Protein AF-A0A2D5VCY2-F1 (afdb_monomer_lite)

Sequence (102 aa):
MIKRTGRRIDVVTGRHQDPGFYDQIRDRIATVNIMRQLRRSRLGIFGSTYPGMLDLNVDRTMLEATLGIAFEDIELDELEQEYWQLHDDQVRATRNSFLPGM

Structure (mmCIF, N/CA/C/O backbone):
data_AF-A0A2D5VCY2-F1
#
_entry.id   AF-A0A2D5VCY2-F1
#
loop_
_atom_site.group_PDB
_atom_site.id
_atom_site.type_symbol
_atom_site.label_atom_id
_atom_site.label_alt_id
_atom_site.label_comp_id
_atom_site.label_asym_id
_atom_site.label_entity_id
_atom_site.label_seq_id
_atom_site.pdbx_PDB_ins_code
_atom_site.Cartn_x
_atom_site.Cartn_y
_atom_site.Cartn_z
_atom_site.occupancy
_atom_site.B_iso_or_equiv
_atom_site.auth_seq_id
_atom_site.auth_comp_id
_atom_site.auth_asym_id
_atom_site.auth_atom_id
_atom_site.pdbx_PDB_model_num
ATOM 1 N N . MET A 1 1 ? -2.877 -14.868 -33.812 1.00 62.59 1 MET A N 1
ATOM 2 C CA . MET A 1 1 ? -3.651 -15.745 -32.900 1.00 62.59 1 MET A CA 1
ATOM 3 C C . MET A 1 1 ? -3.644 -15.251 -31.446 1.00 62.59 1 MET A C 1
ATOM 5 O O . MET A 1 1 ? -4.705 -15.212 -30.844 1.00 62.59 1 MET A O 1
ATOM 9 N N . ILE A 1 2 ? -2.509 -14.785 -30.906 1.00 72.06 2 ILE A N 1
ATOM 10 C CA . ILE A 1 2 ? -2.386 -14.319 -29.508 1.00 72.06 2 ILE A CA 1
ATOM 11 C C . ILE A 1 2 ? -3.123 -12.994 -29.201 1.00 72.06 2 ILE A C 1
ATOM 13 O O . ILE A 1 2 ? -3.755 -12.895 -28.160 1.00 72.06 2 ILE A O 1
ATOM 17 N N . LYS A 1 3 ? -3.156 -12.008 -30.115 1.00 73.56 3 LYS A N 1
ATOM 18 C CA . LYS A 1 3 ? -3.895 -10.737 -29.904 1.00 73.56 3 LYS A CA 1
ATOM 19 C C . LYS A 1 3 ? -5.431 -10.882 -29.852 1.00 73.56 3 LYS A C 1
ATOM 21 O O . LYS A 1 3 ? -6.117 -9.937 -29.494 1.00 73.56 3 LYS A O 1
ATOM 26 N N . ARG A 1 4 ? -5.979 -12.051 -30.213 1.00 80.62 4 ARG A N 1
ATOM 27 C CA . ARG A 1 4 ? -7.432 -12.306 -30.302 1.00 80.62 4 ARG A CA 1
ATOM 28 C C . ARG A 1 4 ? -8.039 -12.833 -28.994 1.00 80.62 4 ARG A C 1
ATOM 30 O O . ARG A 1 4 ? -9.250 -12.944 -28.890 1.00 80.62 4 ARG A O 1
ATOM 37 N N . THR A 1 5 ? -7.223 -13.176 -27.998 1.00 85.00 5 THR A N 1
ATOM 38 C CA . THR A 1 5 ? -7.692 -13.780 -26.736 1.00 85.00 5 THR A CA 1
ATOM 39 C C . THR A 1 5 ? -8.198 -12.765 -25.708 1.00 85.00 5 THR A C 1
ATOM 41 O O . THR A 1 5 ? -8.575 -13.169 -24.614 1.00 85.00 5 THR A O 1
ATOM 44 N N . GLY A 1 6 ? -8.178 -11.460 -26.014 1.00 83.50 6 GLY A N 1
ATOM 45 C CA . GLY A 1 6 ? -8.608 -10.404 -25.087 1.00 83.50 6 GLY A CA 1
ATOM 46 C C . GLY A 1 6 ? -7.702 -10.230 -23.862 1.00 83.50 6 GLY A C 1
ATOM 47 O O . GLY A 1 6 ? -8.022 -9.465 -22.959 1.00 83.50 6 GLY A O 1
ATOM 48 N N . ARG A 1 7 ? -6.562 -10.930 -23.808 1.00 86.38 7 ARG A N 1
ATOM 49 C CA . ARG A 1 7 ? -5.589 -10.785 -22.724 1.00 86.38 7 ARG A CA 1
ATOM 50 C C . ARG A 1 7 ? -4.716 -9.562 -22.965 1.00 86.38 7 ARG A C 1
ATOM 52 O O . ARG A 1 7 ? -4.293 -9.304 -24.092 1.00 86.38 7 ARG A O 1
ATOM 59 N N . ARG A 1 8 ? -4.402 -8.845 -21.887 1.00 83.56 8 ARG A N 1
ATOM 60 C CA . ARG A 1 8 ? -3.411 -7.768 -21.910 1.00 83.56 8 ARG A CA 1
ATOM 61 C C . ARG A 1 8 ? -2.025 -8.378 -22.102 1.00 83.56 8 ARG A C 1
ATOM 63 O O . ARG A 1 8 ? -1.658 -9.307 -21.385 1.00 83.56 8 ARG A O 1
ATOM 70 N N . ILE A 1 9 ? -1.295 -7.890 -23.099 1.00 87.62 9 ILE A N 1
ATOM 71 C CA . ILE A 1 9 ? 0.027 -8.395 -23.469 1.00 87.62 9 ILE A CA 1
ATOM 72 C C . ILE A 1 9 ? 0.939 -7.205 -23.673 1.00 87.62 9 ILE A C 1
ATOM 74 O O . ILE A 1 9 ? 0.622 -6.306 -24.451 1.00 87.62 9 ILE A O 1
ATOM 78 N N . ASP A 1 10 ? 2.083 -7.257 -23.010 1.00 88.94 10 ASP A N 1
ATOM 79 C CA . ASP A 1 10 ? 3.125 -6.257 -23.127 1.00 88.94 10 ASP A CA 1
ATOM 80 C C . ASP A 1 10 ? 4.262 -6.818 -23.975 1.00 88.94 10 ASP A C 1
ATOM 82 O O . ASP A 1 10 ? 4.758 -7.915 -23.717 1.00 88.94 10 ASP A O 1
ATOM 86 N N . VAL A 1 11 ? 4.641 -6.084 -25.020 1.00 89.56 11 VAL A N 1
ATOM 87 C CA . VAL A 1 11 ? 5.701 -6.476 -25.953 1.00 89.56 11 VAL A CA 1
ATOM 88 C C . VAL A 1 11 ? 6.869 -5.520 -25.771 1.00 89.56 11 VAL A C 1
ATOM 90 O O . VAL A 1 11 ? 6.695 -4.311 -25.898 1.00 89.56 11 VAL A O 1
ATOM 93 N N . VAL A 1 12 ? 8.050 -6.072 -25.498 1.00 89.62 12 VAL A N 1
ATOM 94 C CA . VAL A 1 12 ? 9.309 -5.327 -25.400 1.00 89.62 12 VAL A CA 1
ATOM 95 C C . VAL A 1 12 ? 10.193 -5.743 -26.572 1.00 89.62 12 VAL A C 1
ATOM 97 O O . VAL A 1 12 ? 10.370 -6.935 -26.825 1.00 89.62 12 VAL A O 1
ATOM 100 N N . THR A 1 13 ? 10.737 -4.773 -27.301 1.00 90.94 13 THR A N 1
ATOM 101 C CA . THR A 1 13 ? 11.623 -5.002 -28.452 1.00 90.94 13 THR A CA 1
ATOM 102 C C . THR A 1 13 ? 12.930 -4.251 -28.255 1.00 90.94 13 THR A C 1
ATOM 104 O O . THR A 1 13 ? 12.909 -3.071 -27.919 1.00 90.94 13 THR A O 1
ATOM 107 N N . GLY A 1 14 ? 14.060 -4.902 -28.511 1.00 90.81 14 GLY A N 1
ATOM 108 C CA . GLY A 1 14 ? 15.381 -4.290 -28.405 1.00 90.81 14 GLY A CA 1
ATOM 109 C C . GLY A 1 14 ? 16.474 -5.242 -28.873 1.00 90.81 14 GLY A C 1
ATOM 110 O O . GLY A 1 14 ? 16.203 -6.389 -29.235 1.00 90.81 14 GLY A O 1
ATOM 111 N N . ARG A 1 15 ? 17.718 -4.760 -28.900 1.00 90.62 15 ARG A N 1
ATOM 112 C CA . ARG A 1 15 ? 18.881 -5.593 -29.230 1.00 90.62 15 ARG A CA 1
ATOM 113 C C . ARG A 1 15 ? 19.354 -6.314 -27.974 1.00 90.62 15 ARG A C 1
ATOM 115 O O . ARG A 1 15 ? 19.452 -5.703 -26.922 1.00 90.62 15 ARG A O 1
ATOM 122 N N . HIS A 1 16 ? 19.717 -7.588 -28.094 1.00 87.38 16 HIS A N 1
ATOM 123 C CA . HIS A 1 16 ? 20.188 -8.392 -26.959 1.00 87.38 16 HIS A CA 1
ATOM 124 C C . HIS A 1 16 ? 21.406 -7.785 -26.233 1.00 87.38 16 HIS A C 1
ATOM 126 O O . HIS A 1 16 ? 21.546 -7.940 -25.028 1.00 87.38 16 HIS A O 1
ATOM 132 N N . GLN A 1 17 ? 22.271 -7.076 -26.959 1.00 91.00 17 GLN A N 1
ATOM 133 C CA . GLN A 1 17 ? 23.466 -6.434 -26.402 1.00 91.00 17 GLN A CA 1
ATOM 134 C C . GLN A 1 17 ? 23.184 -5.073 -25.753 1.00 91.00 17 GLN A C 1
ATOM 136 O O . GLN A 1 17 ? 24.091 -4.491 -25.170 1.00 91.00 17 GLN A O 1
ATOM 141 N N . ASP A 1 18 ? 21.966 -4.545 -25.889 1.00 91.06 18 ASP A N 1
ATOM 142 C CA . ASP A 1 18 ? 21.570 -3.281 -25.280 1.00 91.06 18 ASP A CA 1
ATOM 143 C C . ASP A 1 18 ? 21.228 -3.514 -23.798 1.00 91.06 18 ASP A C 1
ATOM 145 O O . ASP A 1 18 ? 20.254 -4.215 -23.504 1.00 91.06 18 ASP A O 1
ATOM 149 N N . PRO A 1 19 ? 21.987 -2.941 -22.846 1.00 83.38 19 PRO A N 1
ATOM 150 C CA . PRO A 1 19 ? 21.689 -3.086 -21.425 1.00 83.38 19 PRO A CA 1
ATOM 151 C C . PRO A 1 19 ? 20.272 -2.610 -21.067 1.00 83.38 19 PRO A C 1
ATOM 153 O O . PRO A 1 19 ? 19.594 -3.259 -20.266 1.00 83.38 19 PRO A O 1
ATOM 156 N N . GLY A 1 20 ? 19.781 -1.556 -21.734 1.00 89.56 20 GLY A N 1
ATOM 157 C CA . GLY A 1 20 ? 18.464 -0.967 -21.479 1.00 89.56 20 GLY A CA 1
ATOM 158 C C . GLY A 1 20 ? 17.292 -1.841 -21.935 1.00 89.56 20 GLY A C 1
ATOM 159 O O . GLY A 1 20 ? 16.155 -1.640 -21.502 1.00 89.56 20 GLY A O 1
ATOM 160 N N . PHE A 1 21 ? 17.537 -2.850 -22.779 1.00 92.25 21 PHE A N 1
ATOM 161 C CA . PHE A 1 21 ? 16.518 -3.839 -23.136 1.00 92.25 21 PHE A CA 1
ATOM 162 C C . PHE A 1 21 ? 16.137 -4.708 -21.930 1.00 92.25 21 PHE A C 1
ATOM 164 O O . PHE A 1 21 ? 14.959 -4.983 -21.697 1.00 92.25 21 PHE A O 1
ATOM 171 N N . TYR A 1 22 ? 17.127 -5.112 -21.132 1.00 92.38 22 TYR A N 1
ATOM 172 C CA . TYR A 1 22 ? 16.891 -5.941 -19.955 1.00 92.38 22 TYR A CA 1
ATOM 173 C C . TYR A 1 22 ? 16.269 -5.169 -18.792 1.00 92.38 22 TYR A C 1
ATOM 175 O O . TYR A 1 22 ? 15.504 -5.762 -18.031 1.00 92.38 22 TYR A O 1
ATOM 183 N N . ASP A 1 23 ? 16.541 -3.868 -18.675 1.00 93.81 23 ASP A N 1
ATOM 184 C CA . ASP A 1 23 ? 15.876 -3.000 -17.697 1.00 93.81 23 ASP A CA 1
ATOM 185 C C . ASP A 1 23 ? 14.365 -2.939 -17.938 1.00 93.81 23 ASP A C 1
ATOM 187 O O . ASP A 1 23 ? 13.586 -3.219 -17.033 1.00 93.81 23 ASP A O 1
ATOM 191 N N . GLN A 1 24 ? 13.935 -2.737 -19.187 1.00 92.50 24 GLN A N 1
ATOM 192 C CA . GLN A 1 24 ? 12.507 -2.723 -19.537 1.00 92.50 24 GLN A CA 1
ATOM 193 C C . GLN A 1 24 ? 11.792 -4.034 -19.178 1.00 92.50 24 GLN A C 1
ATOM 195 O O . GLN A 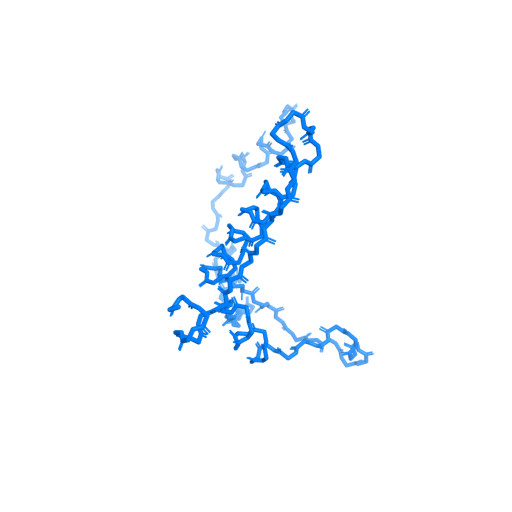1 24 ? 10.643 -4.029 -18.727 1.00 92.50 24 GLN A O 1
ATOM 200 N N . ILE A 1 25 ? 12.464 -5.175 -19.369 1.00 93.00 25 ILE A N 1
ATOM 201 C CA . ILE A 1 25 ? 11.929 -6.484 -18.974 1.00 93.00 25 ILE A CA 1
ATOM 202 C C . ILE A 1 25 ? 11.811 -6.569 -17.449 1.00 93.00 25 ILE A C 1
ATOM 204 O O . ILE A 1 25 ? 10.762 -6.982 -16.944 1.00 93.00 25 ILE A O 1
ATOM 208 N N . ARG A 1 26 ? 12.859 -6.173 -16.714 1.00 94.38 26 ARG A N 1
ATOM 209 C CA . ARG A 1 26 ? 12.860 -6.161 -15.244 1.00 94.38 26 ARG A CA 1
ATOM 210 C C . ARG A 1 26 ? 11.729 -5.302 -14.691 1.00 94.38 26 ARG A C 1
ATOM 212 O O . ARG A 1 26 ? 10.993 -5.782 -13.832 1.00 94.38 26 ARG A O 1
ATOM 219 N N . ASP A 1 27 ? 11.528 -4.107 -15.232 1.00 94.81 27 ASP A N 1
ATOM 220 C CA . ASP A 1 27 ? 10.476 -3.187 -14.793 1.00 94.81 27 ASP A CA 1
ATOM 221 C C . ASP A 1 27 ? 9.077 -3.778 -15.000 1.00 94.81 27 ASP A C 1
ATOM 223 O O . ASP A 1 27 ? 8.196 -3.670 -14.136 1.00 94.81 27 ASP A O 1
ATOM 227 N N . ARG A 1 28 ? 8.858 -4.478 -16.122 1.00 93.75 28 ARG A N 1
ATOM 228 C CA . ARG A 1 28 ? 7.574 -5.141 -16.383 1.00 93.75 28 ARG A CA 1
ATOM 229 C C . ARG A 1 28 ? 7.330 -6.305 -15.429 1.00 93.75 28 ARG A C 1
ATOM 231 O O . ARG A 1 28 ? 6.221 -6.444 -14.916 1.00 93.75 28 ARG A O 1
ATOM 238 N N . ILE A 1 29 ? 8.362 -7.098 -15.141 1.00 94.94 29 ILE A N 1
ATOM 239 C CA . ILE A 1 29 ? 8.293 -8.180 -14.149 1.00 94.94 29 ILE A CA 1
ATOM 240 C C . ILE A 1 29 ? 8.022 -7.611 -12.749 1.00 94.94 29 ILE A C 1
ATOM 242 O O . ILE A 1 29 ? 7.152 -8.123 -12.043 1.00 94.94 29 ILE A O 1
ATOM 246 N N . ALA A 1 30 ? 8.709 -6.535 -12.358 1.00 96.69 30 ALA A N 1
ATOM 247 C CA . ALA A 1 30 ? 8.499 -5.861 -11.079 1.00 96.69 30 ALA A CA 1
ATOM 248 C C . ALA A 1 30 ? 7.051 -5.372 -10.942 1.00 96.69 30 ALA A C 1
ATOM 250 O O . ALA A 1 30 ? 6.397 -5.660 -9.942 1.00 96.69 30 ALA A O 1
ATOM 251 N N . THR A 1 31 ? 6.507 -4.747 -11.988 1.00 94.38 31 THR A N 1
ATOM 252 C CA . THR A 1 31 ? 5.104 -4.308 -12.027 1.00 94.38 31 THR A CA 1
ATOM 253 C C . THR A 1 31 ? 4.138 -5.478 -11.821 1.00 94.38 31 THR A C 1
ATOM 255 O O . THR A 1 31 ? 3.216 -5.390 -11.011 1.00 94.38 31 THR A O 1
ATOM 258 N N . VAL A 1 32 ? 4.348 -6.606 -12.510 1.00 94.19 32 VAL A N 1
ATOM 259 C CA . VAL A 1 32 ? 3.507 -7.807 -12.346 1.00 94.19 32 VAL A CA 1
ATOM 260 C C . VAL A 1 32 ? 3.578 -8.340 -10.914 1.00 94.19 32 VAL A C 1
ATOM 262 O O . VAL A 1 32 ? 2.547 -8.708 -10.346 1.00 94.19 32 VAL A O 1
ATOM 265 N N . ASN A 1 33 ? 4.768 -8.348 -10.313 1.00 96.31 33 ASN A N 1
ATOM 266 C CA . ASN A 1 33 ? 4.956 -8.774 -8.930 1.00 96.31 33 ASN A CA 1
ATOM 267 C C . ASN A 1 33 ? 4.244 -7.846 -7.941 1.00 96.31 33 ASN A C 1
ATOM 269 O O . ASN A 1 33 ? 3.549 -8.345 -7.058 1.00 96.31 33 ASN A O 1
ATOM 273 N N . ILE A 1 34 ? 4.346 -6.527 -8.119 1.00 96.31 34 ILE A N 1
ATOM 274 C CA . ILE A 1 34 ? 3.640 -5.536 -7.296 1.00 96.31 34 ILE A CA 1
ATOM 275 C C . ILE A 1 34 ? 2.129 -5.754 -7.400 1.00 96.31 34 ILE A C 1
ATOM 277 O O . ILE A 1 34 ? 1.462 -5.933 -6.388 1.00 96.31 34 ILE A O 1
ATOM 281 N N . MET A 1 35 ? 1.585 -5.861 -8.615 1.00 95.06 35 MET A N 1
ATOM 282 C CA . MET A 1 35 ? 0.149 -6.099 -8.811 1.00 95.06 35 MET A CA 1
ATOM 283 C C . MET A 1 35 ? -0.315 -7.436 -8.221 1.00 95.06 35 MET A C 1
ATOM 285 O O . MET A 1 35 ? -1.465 -7.576 -7.815 1.00 95.06 35 MET A O 1
ATOM 289 N N . ARG A 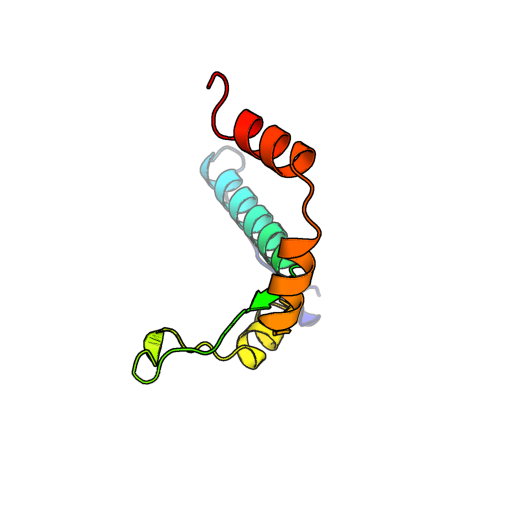1 36 ? 0.553 -8.451 -8.183 1.00 95.69 36 ARG A N 1
ATOM 290 C CA . ARG A 1 36 ? 0.258 -9.726 -7.520 1.00 95.69 36 ARG A CA 1
ATOM 291 C C . ARG A 1 36 ? 0.235 -9.588 -5.999 1.00 95.69 36 ARG A C 1
ATOM 293 O O . ARG A 1 36 ? -0.573 -10.261 -5.366 1.00 95.69 36 ARG A O 1
ATOM 300 N N . GLN A 1 37 ? 1.125 -8.775 -5.435 1.00 96.69 37 GLN A N 1
ATOM 301 C CA . GLN A 1 37 ? 1.158 -8.495 -4.002 1.00 96.69 37 GLN A CA 1
ATOM 302 C C . GLN A 1 37 ? -0.072 -7.691 -3.589 1.00 96.69 37 GLN A C 1
ATOM 304 O O . GLN A 1 37 ? -0.792 -8.152 -2.715 1.00 96.69 37 GLN A O 1
ATOM 309 N N . LEU A 1 38 ? -0.389 -6.599 -4.296 1.00 95.81 38 LEU A N 1
ATOM 310 C CA . LEU A 1 38 ? -1.563 -5.763 -4.015 1.00 95.81 38 LEU A CA 1
ATOM 311 C C . LEU A 1 38 ? -2.866 -6.573 -3.996 1.00 95.81 38 LEU A C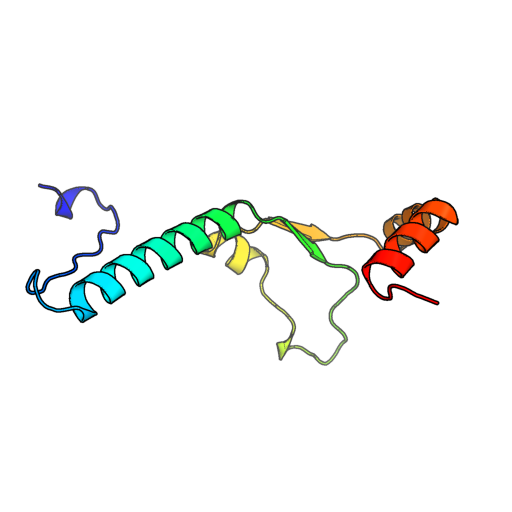 1
ATOM 313 O O . LEU A 1 38 ? -3.637 -6.454 -3.054 1.00 95.81 38 LEU A O 1
ATOM 317 N N . ARG A 1 39 ? -3.061 -7.489 -4.957 1.00 95.81 39 ARG A N 1
ATOM 318 C CA . ARG A 1 39 ? -4.232 -8.393 -4.999 1.00 95.81 39 ARG A CA 1
ATOM 319 C C . ARG A 1 39 ? -4.364 -9.359 -3.815 1.00 95.81 39 ARG A C 1
ATOM 321 O O . ARG A 1 39 ? -5.340 -10.096 -3.727 1.00 95.81 39 ARG A O 1
ATOM 328 N N . ARG A 1 40 ? -3.324 -9.481 -2.996 1.00 95.56 40 ARG A N 1
ATOM 329 C CA . ARG A 1 40 ? -3.262 -10.365 -1.822 1.00 95.56 40 ARG A CA 1
ATOM 330 C C . ARG A 1 40 ? -3.086 -9.579 -0.529 1.00 95.56 40 ARG A C 1
ATOM 332 O O . ARG A 1 40 ? -3.056 -10.184 0.539 1.00 95.56 40 ARG A O 1
ATOM 339 N N . SER A 1 41 ? -2.923 -8.266 -0.629 1.00 95.69 41 SER A N 1
ATOM 340 C CA . SER A 1 41 ? -2.787 -7.380 0.511 1.00 95.69 41 SER A CA 1
ATOM 341 C C . SER A 1 41 ? -4.156 -7.132 1.131 1.00 95.69 41 SER A C 1
ATOM 343 O O . SER A 1 41 ? -5.149 -6.947 0.427 1.00 95.69 41 SER A O 1
ATOM 345 N N . ARG A 1 42 ? -4.174 -7.104 2.463 1.00 94.94 42 ARG A N 1
ATOM 346 C CA . ARG A 1 42 ? -5.296 -6.639 3.277 1.00 94.94 42 ARG A CA 1
ATOM 347 C C . ARG A 1 42 ? -4.843 -5.367 3.974 1.00 94.94 42 ARG A C 1
ATOM 349 O O . ARG A 1 42 ? -3.757 -5.357 4.555 1.00 94.94 42 ARG A O 1
ATOM 356 N N . LEU A 1 43 ? -5.621 -4.301 3.853 1.00 93.44 43 LEU A N 1
ATOM 357 C CA . LEU A 1 43 ? -5.345 -3.023 4.494 1.00 93.44 43 LEU A CA 1
ATOM 358 C C . LEU A 1 43 ? -6.397 -2.769 5.567 1.00 93.44 43 LEU A C 1
ATOM 360 O O . LEU 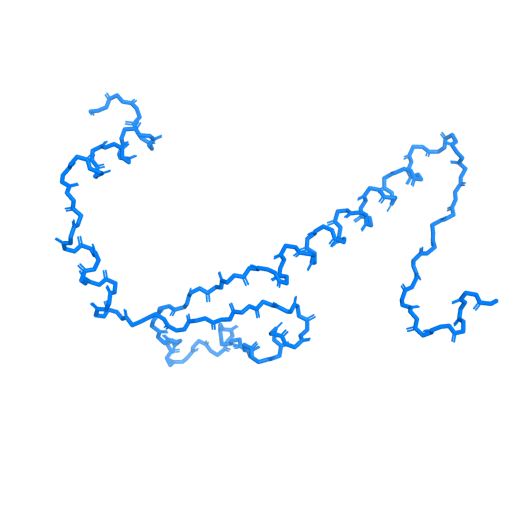A 1 43 ? -7.563 -2.542 5.254 1.00 93.44 43 LEU A O 1
ATOM 364 N N . GLY A 1 44 ? -5.952 -2.805 6.820 1.00 91.56 44 GLY A N 1
ATOM 365 C CA . GLY A 1 44 ? -6.744 -2.380 7.964 1.00 91.56 44 GLY A CA 1
ATOM 366 C C . GLY A 1 44 ? -6.796 -0.858 8.044 1.00 91.56 44 GLY A C 1
ATOM 367 O O . GLY A 1 44 ? -5.750 -0.207 8.000 1.00 91.56 44 GLY A O 1
ATOM 368 N N . ILE A 1 45 ? -7.990 -0.291 8.155 1.00 89.19 45 ILE A N 1
ATOM 369 C CA . ILE A 1 45 ? -8.211 1.138 8.360 1.00 89.19 45 ILE A CA 1
ATOM 370 C C . ILE A 1 45 ? -8.847 1.317 9.730 1.00 89.19 45 ILE A C 1
ATOM 372 O O . ILE A 1 45 ? -9.863 0.702 10.023 1.00 89.19 45 ILE A O 1
ATOM 376 N N . PHE A 1 46 ? -8.256 2.173 10.555 1.00 89.56 46 PHE A N 1
ATOM 377 C CA . PHE A 1 46 ? -8.803 2.536 11.856 1.00 89.56 46 PHE A CA 1
ATOM 378 C C . PHE A 1 46 ? -9.227 4.006 11.844 1.00 89.56 46 PHE A C 1
ATOM 380 O O . PHE A 1 46 ? -8.509 4.875 11.339 1.00 89.56 46 PHE A O 1
ATOM 387 N N . GLY A 1 47 ? -10.393 4.283 12.423 1.00 82.88 47 GLY A N 1
ATOM 388 C CA . GLY A 1 47 ? -10.961 5.628 12.499 1.00 82.88 47 GLY A CA 1
ATOM 389 C C . GLY A 1 47 ? -11.514 6.170 11.173 1.00 82.88 47 GLY A C 1
ATOM 390 O O . GLY A 1 47 ? -11.434 5.552 10.111 1.00 82.88 47 GLY A O 1
ATOM 391 N N . SER A 1 48 ? -12.112 7.362 11.243 1.00 79.31 48 SER A N 1
ATOM 392 C CA . SER A 1 48 ? -12.724 8.040 10.095 1.00 79.31 48 SER A CA 1
ATOM 393 C C . SER A 1 48 ? -11.858 9.182 9.569 1.00 79.31 48 SER A C 1
ATOM 395 O O . SER A 1 48 ? -11.202 9.881 10.343 1.00 79.31 48 SER A O 1
ATOM 397 N N . THR A 1 49 ? -11.949 9.465 8.269 1.00 79.50 49 THR A N 1
ATOM 398 C CA . THR A 1 49 ? -11.397 10.699 7.690 1.00 79.50 49 THR A CA 1
ATOM 399 C C . THR A 1 49 ? -11.996 11.922 8.378 1.00 79.50 49 THR A C 1
ATOM 401 O O . THR A 1 49 ? -13.219 12.040 8.482 1.00 79.50 49 THR A O 1
ATOM 404 N N . TYR A 1 50 ? -11.141 12.839 8.831 1.00 81.75 50 TYR A N 1
ATOM 405 C CA . TYR A 1 50 ? -11.579 14.048 9.521 1.00 81.75 50 TYR A CA 1
ATOM 406 C C . TYR A 1 50 ? -12.449 14.933 8.603 1.00 81.75 50 TYR A C 1
ATOM 408 O O . TYR A 1 50 ? -12.100 15.115 7.428 1.00 81.75 50 TYR A O 1
ATOM 416 N N . PRO A 1 51 ? -13.553 15.526 9.105 1.00 75.88 51 PRO A N 1
ATOM 417 C CA . PRO A 1 51 ? -14.372 16.450 8.326 1.00 75.88 51 PRO A CA 1
ATOM 418 C C . PRO A 1 51 ? -13.541 17.643 7.834 1.00 75.88 51 PRO A C 1
ATOM 420 O O . PRO A 1 51 ? -13.099 18.477 8.619 1.00 75.88 51 PRO A O 1
ATOM 423 N N . GLY A 1 52 ? -13.314 17.717 6.521 1.00 82.75 52 GLY A N 1
ATOM 424 C CA . GLY A 1 52 ? -12.480 18.746 5.885 1.00 82.75 52 GLY A CA 1
ATOM 425 C C . GLY A 1 52 ? -11.250 18.211 5.145 1.00 82.75 52 GLY A C 1
ATOM 426 O O . GLY A 1 52 ? -10.657 18.960 4.378 1.00 82.75 52 GLY A O 1
ATOM 427 N N . MET A 1 53 ? -10.905 16.928 5.300 1.00 84.81 53 MET A N 1
ATOM 428 C CA . MET A 1 53 ? -9.800 16.269 4.580 1.00 84.81 53 MET A CA 1
ATOM 429 C C . MET A 1 53 ? -10.318 15.412 3.419 1.00 84.81 53 MET A C 1
ATOM 431 O O . MET A 1 53 ? -10.115 14.199 3.372 1.00 84.81 53 MET A O 1
ATOM 435 N N . LEU A 1 54 ? -11.071 16.027 2.502 1.00 78.38 54 LEU A N 1
ATOM 436 C CA . LEU A 1 54 ? -11.687 15.296 1.388 1.00 78.38 54 LEU A CA 1
ATOM 437 C C . LEU A 1 54 ? -10.641 14.702 0.429 1.00 78.38 54 LEU A C 1
ATOM 439 O O . LEU A 1 54 ? -10.897 13.681 -0.196 1.00 78.38 54 LEU A O 1
ATOM 443 N N . ASP A 1 55 ? -9.464 15.314 0.344 1.00 83.88 55 ASP A N 1
ATOM 444 C CA . ASP A 1 55 ? -8.316 14.846 -0.435 1.00 83.88 55 ASP A CA 1
ATOM 445 C C . ASP A 1 55 ? -7.721 13.529 0.083 1.00 83.88 55 ASP A C 1
ATOM 447 O O . ASP A 1 55 ? -7.120 12.782 -0.687 1.00 83.88 55 ASP A O 1
ATOM 451 N N . LEU A 1 56 ? -7.920 13.224 1.367 1.00 79.75 56 LEU A N 1
ATOM 452 C CA . LEU A 1 56 ? -7.518 11.955 1.975 1.00 79.75 56 LEU A CA 1
ATOM 453 C C . LEU A 1 56 ? -8.612 10.892 1.927 1.00 79.75 56 LEU A C 1
ATOM 455 O O . LEU A 1 56 ? -8.358 9.739 2.281 1.00 79.75 56 LEU A O 1
ATOM 459 N N . ASN A 1 57 ? -9.826 11.258 1.513 1.00 82.50 57 ASN A N 1
ATOM 460 C CA . ASN A 1 57 ? -10.885 10.284 1.348 1.00 82.50 57 ASN A CA 1
ATOM 461 C C . ASN A 1 57 ? -10.681 9.533 0.033 1.00 82.50 57 ASN A C 1
ATOM 463 O O . ASN A 1 57 ? -10.672 10.114 -1.052 1.00 82.50 57 ASN A O 1
ATOM 467 N N . VAL A 1 58 ? -10.507 8.222 0.141 1.00 84.00 58 VAL A N 1
ATOM 468 C CA . VAL A 1 58 ? -10.241 7.349 -0.994 1.00 84.00 58 VAL A CA 1
ATOM 469 C C . VAL A 1 58 ? -11.440 6.442 -1.201 1.00 84.00 58 VAL A C 1
ATOM 471 O O . VAL A 1 58 ? -11.905 5.798 -0.260 1.00 84.00 58 VAL A O 1
ATOM 474 N N . ASP A 1 59 ? -11.916 6.348 -2.445 1.00 90.06 59 ASP A N 1
ATOM 475 C CA . ASP A 1 59 ? -12.925 5.360 -2.820 1.00 90.06 59 ASP A CA 1
ATOM 476 C C . ASP A 1 59 ? -12.307 3.959 -2.765 1.00 90.06 59 ASP A C 1
ATOM 478 O O . ASP A 1 59 ? -11.623 3.496 -3.687 1.00 90.06 59 ASP A O 1
ATOM 482 N N . ARG A 1 60 ? -12.535 3.297 -1.632 1.00 91.12 60 ARG A N 1
ATOM 483 C CA . ARG A 1 60 ? -12.031 1.956 -1.349 1.00 91.12 60 ARG A CA 1
ATOM 484 C C . ARG A 1 60 ? -12.577 0.964 -2.366 1.00 91.12 60 ARG A C 1
ATOM 486 O O . ARG A 1 60 ? -11.786 0.240 -2.953 1.00 91.12 60 ARG A O 1
ATOM 493 N N . THR A 1 61 ? -13.873 1.018 -2.677 1.00 92.56 61 THR A N 1
ATOM 494 C CA . THR A 1 61 ? -14.529 0.136 -3.660 1.00 92.56 61 THR A CA 1
ATOM 495 C C . THR A 1 61 ? -13.851 0.215 -5.025 1.00 92.56 61 THR A C 1
ATOM 497 O O . THR A 1 61 ? -13.583 -0.808 -5.660 1.00 92.56 61 THR A O 1
ATOM 500 N N . MET A 1 62 ? -13.519 1.427 -5.478 1.00 94.31 62 MET A N 1
ATOM 501 C CA . MET A 1 62 ? -12.777 1.621 -6.723 1.00 94.31 62 MET A CA 1
ATOM 502 C C . MET A 1 62 ? -11.377 0.992 -6.653 1.00 94.31 62 MET A C 1
ATOM 504 O O . MET A 1 62 ? -10.938 0.361 -7.622 1.00 94.31 62 MET A O 1
ATOM 508 N N . LEU A 1 63 ? -10.668 1.142 -5.531 1.00 93.44 63 LEU A N 1
ATOM 509 C CA . LEU A 1 63 ? -9.354 0.526 -5.337 1.00 93.44 63 LEU A CA 1
ATOM 510 C C . LEU A 1 63 ? -9.421 -1.002 -5.273 1.00 93.44 63 LEU A C 1
ATOM 512 O O . LEU A 1 63 ? -8.573 -1.655 -5.882 1.00 93.44 63 LEU A O 1
ATOM 516 N N . GLU A 1 64 ? -10.425 -1.580 -4.616 1.00 94.19 64 GLU A N 1
ATOM 517 C CA . GLU A 1 64 ? -10.646 -3.029 -4.612 1.00 94.19 64 GLU A CA 1
ATOM 518 C C . GLU A 1 64 ? -10.899 -3.532 -6.035 1.00 94.19 64 GLU A C 1
ATOM 520 O O . GLU A 1 64 ? -10.228 -4.450 -6.505 1.00 94.19 64 GLU A O 1
ATOM 525 N N . ALA A 1 65 ? -11.790 -2.875 -6.781 1.00 94.88 65 ALA A N 1
ATOM 526 C CA . ALA A 1 65 ? -12.101 -3.255 -8.157 1.00 94.88 65 ALA A CA 1
ATOM 527 C C . ALA A 1 65 ? -10.892 -3.122 -9.103 1.00 94.88 65 ALA A C 1
ATOM 529 O O . ALA A 1 65 ? -10.722 -3.924 -10.025 1.00 94.88 65 ALA A O 1
ATOM 530 N N . THR A 1 66 ? -10.037 -2.119 -8.883 1.00 93.88 66 THR A N 1
ATOM 531 C CA . THR A 1 66 ? -8.911 -1.811 -9.779 1.00 93.88 66 THR A CA 1
ATOM 532 C C . THR A 1 66 ? -7.651 -2.605 -9.435 1.00 93.88 66 THR A C 1
ATOM 534 O O . THR A 1 66 ? -6.987 -3.152 -10.322 1.00 93.88 66 THR A O 1
ATOM 537 N N . LEU A 1 67 ? -7.292 -2.659 -8.152 1.00 94.31 67 LEU A N 1
ATOM 538 C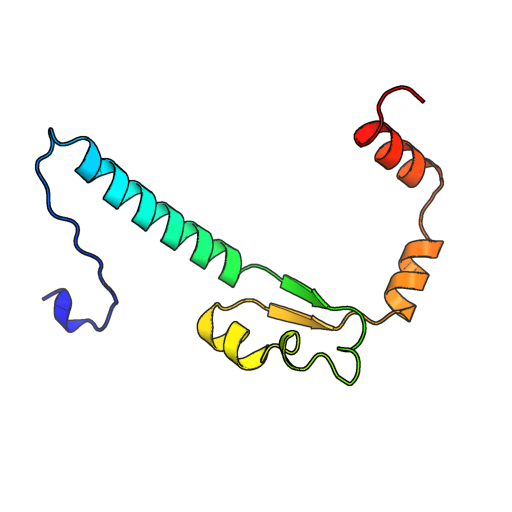 CA . LEU A 1 67 ? -6.036 -3.228 -7.660 1.00 94.31 67 LEU A CA 1
ATOM 539 C C . LEU A 1 67 ? -6.224 -4.601 -7.004 1.00 94.31 67 LEU A C 1
ATOM 541 O O . LEU A 1 67 ? -5.259 -5.361 -6.933 1.00 94.31 67 LEU A O 1
ATOM 545 N N . GLY A 1 68 ? -7.443 -4.946 -6.584 1.00 94.25 68 GLY A N 1
ATOM 546 C CA . GLY A 1 68 ? -7.770 -6.193 -5.883 1.00 94.25 68 GLY A CA 1
ATOM 547 C C . GLY A 1 68 ? -7.314 -6.233 -4.427 1.00 94.25 68 GLY A C 1
ATOM 548 O O . GLY A 1 68 ? -7.174 -7.323 -3.881 1.00 94.25 68 GLY A O 1
ATOM 549 N N . ILE A 1 69 ? -7.022 -5.077 -3.833 1.00 96.12 69 ILE A N 1
ATOM 550 C CA . ILE A 1 69 ? -6.712 -4.957 -2.404 1.00 96.12 69 ILE A CA 1
ATOM 551 C C . ILE A 1 69 ? -8.007 -5.199 -1.628 1.00 96.12 69 ILE A C 1
ATOM 553 O O . ILE A 1 69 ? -9.053 -4.758 -2.085 1.00 96.12 69 ILE A O 1
ATOM 557 N N . ALA A 1 70 ? -7.940 -5.876 -0.485 1.00 95.19 70 ALA A N 1
ATOM 558 C CA . ALA A 1 70 ? -9.071 -5.972 0.436 1.00 95.19 70 ALA A CA 1
ATOM 559 C C . ALA A 1 70 ? -8.925 -4.930 1.551 1.00 95.19 70 ALA A C 1
ATOM 561 O O . ALA A 1 70 ? -7.851 -4.838 2.156 1.00 95.19 70 ALA A O 1
ATOM 562 N N . PHE A 1 71 ? -9.976 -4.161 1.824 1.00 93.94 71 PHE A N 1
ATOM 563 C CA . PHE A 1 71 ? -10.014 -3.229 2.949 1.00 93.94 71 PHE A CA 1
ATOM 564 C C . PHE A 1 71 ? -10.820 -3.791 4.114 1.00 93.94 71 PHE A C 1
ATOM 566 O O . PHE A 1 71 ? -11.854 -4.426 3.923 1.00 93.94 71 PHE A O 1
ATOM 573 N N . GLU A 1 72 ? -10.339 -3.537 5.328 1.00 92.38 72 GLU A N 1
ATOM 574 C CA . GLU A 1 72 ? -10.992 -3.957 6.567 1.00 92.38 72 GLU A CA 1
ATOM 575 C C . GLU A 1 72 ? -11.049 -2.774 7.517 1.00 92.38 72 GLU A C 1
ATOM 577 O O . GLU A 1 72 ? -10.021 -2.168 7.813 1.00 92.38 72 GLU A O 1
ATOM 582 N N . ASP A 1 73 ? -12.249 -2.427 7.969 1.00 90.88 73 ASP A N 1
ATOM 583 C CA . ASP A 1 73 ? -12.415 -1.446 9.031 1.00 90.88 73 ASP A CA 1
ATOM 584 C C . ASP A 1 73 ? -12.109 -2.128 10.368 1.00 90.88 73 ASP A C 1
ATOM 586 O O . ASP A 1 73 ? -12.696 -3.155 10.704 1.00 90.88 73 ASP A O 1
ATOM 590 N N . ILE A 1 74 ? -11.133 -1.577 11.086 1.00 92.38 74 ILE A N 1
ATOM 591 C CA . ILE A 1 74 ? -10.702 -2.042 12.400 1.00 92.38 74 ILE A CA 1
ATOM 592 C C . ILE A 1 74 ? -11.287 -1.091 13.434 1.00 92.38 74 ILE A C 1
ATOM 594 O O . ILE A 1 74 ? -10.988 0.110 13.435 1.00 92.38 74 ILE A O 1
ATOM 598 N N . GLU A 1 75 ? -12.098 -1.645 14.328 1.00 90.19 75 GLU A N 1
ATOM 599 C CA . GLU A 1 75 ? -12.693 -0.890 15.420 1.00 90.19 75 GLU A CA 1
ATOM 600 C C . GLU A 1 75 ? -11.642 -0.551 16.480 1.00 90.19 75 GLU A C 1
ATOM 602 O O . GLU A 1 75 ? -10.797 -1.370 16.851 1.00 90.19 75 GLU A O 1
ATOM 607 N N . LEU A 1 76 ? -11.699 0.680 16.992 1.00 89.62 76 LEU A N 1
ATOM 608 C CA . LEU A 1 76 ? -10.748 1.159 18.002 1.00 89.62 76 LEU A CA 1
ATOM 609 C C . LEU A 1 76 ? -10.813 0.328 19.287 1.00 89.62 76 LEU A C 1
ATOM 611 O O . LEU A 1 76 ? -9.775 0.061 19.883 1.00 89.62 76 LEU A O 1
ATOM 615 N N . ASP A 1 77 ? -12.006 -0.124 19.666 1.00 91.38 77 ASP A N 1
ATOM 616 C CA . ASP A 1 77 ? -12.215 -0.938 20.863 1.00 91.38 77 ASP A CA 1
ATOM 617 C C . ASP A 1 77 ? -11.549 -2.320 20.736 1.00 91.38 77 ASP A C 1
ATOM 619 O O . ASP A 1 77 ? -11.031 -2.853 21.716 1.00 91.38 77 ASP A O 1
ATOM 623 N N . GLU A 1 78 ? -11.527 -2.904 19.532 1.00 90.44 78 GLU A N 1
ATOM 624 C CA . GLU A 1 78 ? -10.827 -4.168 19.259 1.00 90.44 78 GLU A CA 1
ATOM 625 C C . GLU A 1 78 ? -9.311 -3.971 19.361 1.00 90.44 78 GLU A C 1
ATOM 627 O O . GLU A 1 78 ? -8.610 -4.755 20.004 1.00 90.44 78 GLU A O 1
ATOM 632 N N . LEU A 1 79 ? -8.810 -2.864 18.807 1.00 89.62 79 LEU A N 1
ATOM 633 C CA . LEU A 1 79 ? -7.403 -2.494 18.916 1.00 89.62 79 LEU A CA 1
ATOM 634 C C . LEU A 1 79 ? -6.986 -2.231 20.372 1.00 89.62 79 LEU A C 1
ATOM 636 O O . LEU A 1 79 ? -5.890 -2.619 20.777 1.00 89.62 79 LEU A O 1
ATOM 640 N N . GLU A 1 80 ? -7.845 -1.592 21.168 1.00 92.81 80 GLU A N 1
ATOM 641 C CA . GLU A 1 80 ? -7.602 -1.351 22.591 1.00 92.81 80 GLU A CA 1
ATOM 642 C C . GLU A 1 80 ? -7.560 -2.665 23.388 1.00 92.81 80 GLU A C 1
ATOM 644 O O . GLU A 1 80 ? -6.686 -2.849 24.237 1.00 92.81 80 GLU A O 1
ATOM 649 N N . GLN A 1 81 ? -8.457 -3.610 23.096 1.00 94.00 81 GLN A N 1
ATOM 650 C CA . GLN A 1 81 ? -8.451 -4.928 23.738 1.00 94.00 81 GLN A CA 1
ATOM 651 C C . GLN A 1 81 ? -7.160 -5.700 23.458 1.00 94.00 81 GLN A C 1
ATOM 653 O O . GLN A 1 81 ? -6.584 -6.269 24.386 1.00 94.00 81 GLN A O 1
ATOM 658 N N . GLU A 1 82 ? -6.691 -5.703 22.210 1.00 91.25 82 GLU A N 1
ATOM 659 C CA . GLU A 1 82 ? -5.406 -6.307 21.836 1.00 91.25 82 GLU A CA 1
ATOM 660 C C . GLU A 1 82 ? -4.232 -5.597 22.522 1.00 91.25 82 GLU A C 1
ATOM 662 O O . GLU A 1 82 ? -3.322 -6.243 23.043 1.00 91.25 82 GLU A O 1
ATOM 667 N N . TYR A 1 83 ? -4.274 -4.264 22.608 1.00 90.94 83 TYR A N 1
ATOM 668 C CA . TYR A 1 83 ? -3.248 -3.481 23.292 1.00 90.94 83 TYR A CA 1
ATOM 669 C C . TYR A 1 83 ? -3.105 -3.872 24.770 1.00 90.94 83 TYR A C 1
ATOM 671 O O . TYR A 1 83 ? -1.989 -4.081 25.247 1.00 90.94 83 TYR A O 1
ATOM 679 N N . TRP A 1 84 ? -4.215 -4.021 25.497 1.00 93.06 84 TRP A N 1
ATOM 680 C CA . TRP A 1 84 ? -4.185 -4.390 26.917 1.00 93.06 84 TRP A CA 1
ATOM 681 C C . TRP A 1 84 ? -3.776 -5.845 27.181 1.00 93.06 84 TRP A C 1
ATOM 683 O O . TRP A 1 84 ? -3.426 -6.178 28.313 1.00 93.06 84 TRP A O 1
ATOM 693 N N . GLN A 1 85 ? -3.785 -6.707 26.162 1.00 92.12 85 GLN A N 1
ATOM 694 C CA . GLN A 1 85 ? -3.296 -8.086 26.259 1.00 92.12 85 GLN A CA 1
ATOM 695 C C . GLN A 1 85 ? -1.778 -8.210 26.062 1.00 92.12 85 GLN A C 1
ATOM 697 O O . GLN A 1 85 ? -1.216 -9.285 26.288 1.00 92.12 85 GLN A O 1
ATOM 702 N N . LEU A 1 86 ? -1.093 -7.134 25.659 1.00 91.94 86 LEU A N 1
ATOM 703 C CA . LEU A 1 86 ? 0.352 -7.153 25.455 1.00 91.94 86 LEU A CA 1
ATOM 704 C C . LEU A 1 86 ? 1.097 -7.343 26.781 1.00 91.94 86 LEU A C 1
ATOM 706 O O . LEU A 1 86 ? 0.949 -6.571 27.727 1.00 91.94 86 LEU A O 1
ATOM 710 N N . HIS A 1 87 ? 1.969 -8.349 26.824 1.00 89.50 87 HIS A N 1
ATOM 711 C CA . HIS A 1 87 ? 2.856 -8.580 27.959 1.00 89.50 87 HIS A CA 1
ATOM 712 C C . HIS A 1 87 ? 4.139 -7.746 27.857 1.00 89.50 87 HIS A C 1
ATOM 714 O O . HIS A 1 87 ? 4.707 -7.566 26.775 1.00 89.50 87 HIS A O 1
ATOM 720 N N . ASP A 1 88 ? 4.669 -7.334 29.012 1.00 87.56 88 ASP A N 1
ATOM 721 C CA . ASP A 1 88 ? 5.914 -6.559 29.127 1.00 87.56 88 ASP A CA 1
ATOM 722 C C . ASP A 1 88 ? 7.097 -7.174 28.363 1.00 87.56 88 ASP A C 1
ATOM 724 O O . ASP A 1 88 ? 7.958 -6.454 27.855 1.00 87.56 88 ASP A O 1
ATOM 728 N N . ASP A 1 89 ? 7.147 -8.502 28.250 1.00 87.44 89 ASP A N 1
ATOM 729 C CA . ASP A 1 89 ? 8.199 -9.213 27.523 1.00 87.44 89 ASP A CA 1
ATOM 730 C C . ASP A 1 89 ? 8.125 -8.985 26.005 1.00 87.44 89 ASP A C 1
ATOM 732 O O . ASP A 1 89 ? 9.160 -8.799 25.360 1.00 87.44 89 ASP A O 1
ATOM 736 N N . GLN A 1 90 ? 6.917 -8.915 25.432 1.00 85.88 90 GLN A N 1
ATOM 737 C CA . GLN A 1 90 ? 6.703 -8.614 24.010 1.00 85.88 90 GLN A CA 1
ATOM 738 C C . GLN A 1 90 ? 7.096 -7.166 23.695 1.00 85.88 90 GLN A C 1
ATOM 740 O O . GLN A 1 90 ? 7.754 -6.893 22.684 1.00 85.88 90 GLN A O 1
ATOM 745 N N . VAL A 1 91 ? 6.763 -6.241 24.601 1.00 87.62 91 VAL A N 1
ATOM 746 C CA . VAL A 1 91 ? 7.147 -4.827 24.497 1.00 87.62 91 VAL A CA 1
ATOM 747 C C . VAL A 1 91 ? 8.667 -4.682 24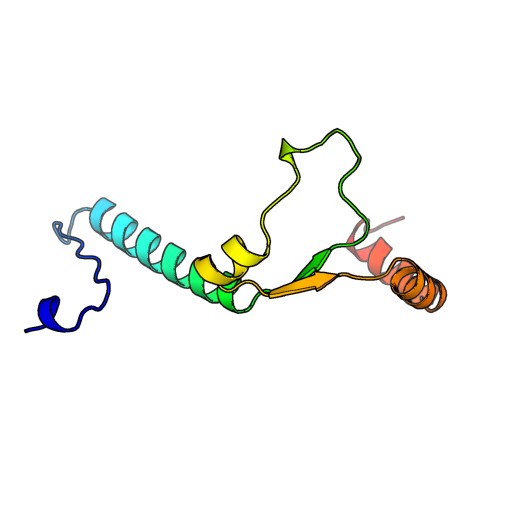.571 1.00 87.62 91 VAL A C 1
ATOM 749 O O . VAL A 1 91 ? 9.273 -3.993 23.747 1.00 87.62 91 VAL A O 1
ATOM 752 N N . ARG A 1 92 ? 9.313 -5.373 25.515 1.00 86.06 92 ARG A N 1
ATOM 753 C CA . ARG A 1 92 ? 10.770 -5.340 25.706 1.00 86.06 92 ARG A CA 1
ATOM 754 C C . ARG A 1 92 ? 11.519 -5.934 24.512 1.00 86.06 92 ARG A C 1
ATOM 756 O O . ARG A 1 92 ? 12.497 -5.342 24.061 1.00 86.06 92 ARG A O 1
ATOM 763 N N . ALA A 1 93 ? 11.042 -7.054 23.966 1.00 86.81 93 ALA A N 1
ATOM 764 C CA . ALA A 1 93 ? 11.612 -7.675 22.771 1.00 86.81 93 ALA A CA 1
ATOM 765 C C . ALA A 1 93 ? 11.522 -6.749 21.548 1.00 86.81 93 ALA A C 1
ATOM 767 O O . ALA A 1 93 ? 12.521 -6.530 20.858 1.00 86.81 93 ALA A O 1
ATOM 768 N N . THR A 1 94 ? 10.351 -6.145 21.329 1.00 86.88 94 THR A N 1
ATOM 769 C CA . THR A 1 94 ? 10.131 -5.181 20.243 1.00 86.88 94 THR A CA 1
ATOM 770 C C . THR A 1 94 ? 11.048 -3.971 20.410 1.00 86.88 94 THR A C 1
ATOM 772 O O . THR A 1 94 ? 11.788 -3.631 19.488 1.00 86.88 94 THR A O 1
ATOM 775 N N . ARG A 1 95 ? 11.111 -3.382 21.611 1.00 85.25 95 ARG A N 1
ATOM 776 C CA . ARG A 1 95 ? 12.007 -2.256 21.915 1.00 85.25 95 ARG A CA 1
ATOM 777 C C . ARG A 1 95 ? 13.472 -2.570 21.611 1.00 85.25 95 ARG A C 1
ATOM 779 O O . ARG A 1 95 ? 14.130 -1.750 20.984 1.00 85.25 95 ARG A O 1
ATOM 786 N N . ASN A 1 96 ? 13.963 -3.749 21.985 1.00 84.25 96 ASN A N 1
ATOM 787 C CA . ASN A 1 96 ? 15.353 -4.143 21.738 1.00 84.25 96 ASN A CA 1
ATOM 788 C C . ASN A 1 96 ? 15.669 -4.316 20.242 1.00 84.25 96 ASN A C 1
ATOM 790 O O . ASN A 1 96 ? 16.806 -4.090 19.835 1.00 84.25 96 ASN A O 1
ATOM 794 N N . SER A 1 97 ? 14.680 -4.696 19.422 1.00 83.00 97 SER A N 1
ATOM 795 C CA . SER A 1 97 ? 14.843 -4.765 17.962 1.00 83.00 97 SER A CA 1
ATOM 796 C C . SER A 1 97 ? 14.917 -3.385 17.296 1.00 83.00 97 SER A C 1
ATOM 798 O O . SER A 1 97 ? 15.646 -3.225 16.320 1.00 83.00 97 SER A O 1
ATOM 800 N N . PHE A 1 98 ? 14.213 -2.383 17.837 1.00 81.94 98 PHE A N 1
ATOM 801 C CA . PHE A 1 98 ? 14.216 -1.012 17.312 1.00 81.94 98 PHE A CA 1
ATOM 802 C C . PHE A 1 98 ? 15.341 -0.142 17.893 1.00 81.94 98 PHE A C 1
ATOM 804 O O . PHE A 1 98 ? 15.842 0.742 17.202 1.00 81.94 98 PHE A O 1
ATOM 811 N N . LEU A 1 99 ? 15.747 -0.386 19.143 1.00 76.12 99 LEU A N 1
ATOM 812 C CA . LEU A 1 99 ? 16.772 0.359 19.881 1.00 76.12 99 LEU A CA 1
ATOM 813 C C . LEU A 1 99 ? 17.690 -0.613 20.650 1.00 76.12 99 LEU A C 1
ATOM 815 O O . LEU A 1 99 ? 17.508 -0.824 21.852 1.00 76.12 99 LEU A O 1
ATOM 819 N N . PRO A 1 100 ? 18.678 -1.234 19.984 1.00 64.88 100 PRO A N 1
ATOM 820 C CA . PRO A 1 100 ? 19.591 -2.155 20.648 1.00 64.88 100 PRO A CA 1
ATOM 821 C C . PRO A 1 100 ? 20.544 -1.394 21.587 1.00 64.88 100 PRO A C 1
ATOM 823 O O . PRO A 1 100 ? 21.399 -0.641 21.122 1.00 64.88 100 PRO A O 1
ATOM 826 N N . GLY A 1 101 ? 20.426 -1.614 22.905 1.00 67.19 101 GLY A N 1
ATOM 827 C CA . GLY A 1 101 ? 21.420 -1.168 23.898 1.00 67.19 101 GLY A CA 1
ATOM 828 C C . GLY A 1 101 ? 20.978 -0.146 24.957 1.00 67.19 101 GLY A C 1
ATOM 829 O O . GLY A 1 101 ? 21.857 0.436 25.590 1.00 67.19 101 GLY A O 1
ATOM 830 N N . MET A 1 102 ? 19.671 0.070 25.171 1.00 52.50 102 MET A N 1
ATOM 831 C CA . MET A 1 102 ? 19.128 0.802 26.337 1.00 52.50 102 MET A CA 1
ATOM 832 C C . MET A 1 102 ? 18.469 -0.125 27.357 1.00 52.50 102 MET A C 1
ATOM 834 O O . MET A 1 102 ? 17.708 -1.028 26.938 1.00 52.50 102 MET A O 1
#

pLDDT: mean 88.29, std 7.75, range [52.5, 96.69]

Foldseek 3Di:
DVVPPPDDDDDQDDDPPDPVSVVVVVVVVVVVVQLVVQLVAEAEDEDDDPVPPVVPDDPVVVCCVPSNYHYDYDYPVNVVVVVVPDDPVNVVVVCCVVPPDD

Secondary structure (DSSP, 8-state):
-GGGS----------TT-HHHHHHHHHHHHHHHHHHHHTT-EEEEESPPPTT-GGG---HHHHHHHH-PEEEEEPHHHHHHHHHT--HHHHHHHHHHHSTT-

Radius of gyration: 22.31 Å; chains: 1; bounding box: 38×34×62 Å